Protein 3DM8 (pdb70)

InterPro domains:
  IPR032710 NTF2-like domain superfamily [SSF54427] (1-132)
  IPR037401 SnoaL-like domain [PF12680] (11-117)

Foldseek 3Di:
DPDDLVVQCVVQLLCCQAVVPNPSNLVAADQFAWEAEDEDCVVPVLGGTDTGSVNPSVSSNSNSQFKHWDDKDWDDKDDDDFWIKTWMKTWIATPPVRQTFIKIKIWIFGHDPSHTRYIYMYIPHVSRVCSVVVD

Sequence (135 aa):
MTEHSLWRFSRALHRALNDRQTEELATIIDDNIDWAIYGPIDDMFPFFGARQGKAAVLEVCRQIADSVRIYRYHRESSVMLGIDSAASSMVVRYSLTAAGTNRPISVRMALFTQFQNGRLTNLRMVLDTFDLVEQALGR

B-factor: mean 21.54, std 9.66, range [7.34, 61.76]

Nearest PDB structures (foldseek):
  3dm8-assembly1_A-2  TM=1.007E+00  e=1.942E-29  Rhodopseudomonas palustris
  7vx2-assembly1_A  TM=8.054E-01  e=3.201E-07  Rhodococcus erythropolis
  7vx2-assembly2_C  TM=8.010E-01  e=5.523E-07  Rhodococcus erythropolis
  4xbx-assembly1_A  TM=8.027E-01  e=8.969E-07  Rhodococcus erythropolis
  5cf2-assembly1_B  TM=7.976E-01  e=1.214E-06  Rhodococcus erythropolis

CATH classification: 3.10.450.50

Secondary structure (DSSP, 8-state):
--S-HHHHHHHHHHHHHHH---HHHHHHEEEEEEEEEES-TTT-TT-EEEESHHHHHHHHHHHHHHEEEEEEEEEEEEE-SSEEEEEEEEEEEETTT--EEEEEEEEEEEEETTEEEEEEEEE-HHHHHHHHHT-

Structure (mmCIF, N/CA/C/O backbone):
data_3DM8
#
_entry.id   3DM8
#
_cell.length_a   40.593
_cell.length_b   84.071
_cell.length_c   97.211
_cell.angle_alpha   90.00
_cell.angle_beta   90.00
_cell.angle_gamma   90.00
#
_symmetry.space_group_name_H-M   'C 2 2 21'
#
loop_
_entity.id
_entity.type
_entity.pdbx_description
1 polymer 'uncharacterized protein RPA4348'
2 non-polymer 'DODECYL NONA ETHYLENE GLYCOL ETHER'
3 water water
#
loop_
_atom_site.group_PDB
_atom_site.id
_atom_site.type_symbol
_atom_site.label_atom_id
_atom_site.label_alt_id
_atom_site.label_comp_id
_atom_site.label_asym_id
_atom_site.label_entity_id
_atom_site.label_seq_id
_atom_site.pdbx_PDB_ins_code
_atom_site.Cartn_x
_atom_site.Cartn_y
_atom_site.Cartn_z
_atom_site.occupancy
_atom_site.B_iso_or_equiv
_atom_site.auth_seq_id
_atom_site.auth_comp_id
_atom_site.auth_asym_id
_atom_site.auth_atom_id
_atom_site.pdbx_PDB_model_num
ATOM 1 N N . MET A 1 1 ? -23.302 30.635 41.909 1.00 47.73 1 MET A N 1
ATOM 2 C CA . MET A 1 1 ? -21.933 30.068 41.673 1.00 47.59 1 MET A CA 1
ATOM 3 C C . MET A 1 1 ? -21.152 30.013 42.970 1.00 45.64 1 MET A C 1
ATOM 4 O O . MET A 1 1 ? -20.913 31.030 43.624 1.00 45.46 1 MET A O 1
ATOM 9 N N . THR A 1 2 ? -20.710 28.809 43.303 1.00 43.38 2 THR A N 1
ATOM 10 C CA . THR A 1 2 ? -20.234 28.544 44.650 1.00 41.17 2 THR A CA 1
ATOM 11 C C . THR A 1 2 ? -18.792 28.016 44.816 1.00 39.05 2 THR A C 1
ATOM 12 O O . THR A 1 2 ? -18.397 27.817 45.972 1.00 39.87 2 THR A O 1
ATOM 16 N N . GLU A 1 3 ? -18.017 27.805 43.733 1.00 35.78 3 GLU A N 1
ATOM 17 C CA . GLU A 1 3 ? -16.540 27.589 43.877 1.00 33.35 3 GLU A CA 1
ATOM 18 C C . GLU A 1 3 ? -15.697 28.611 43.136 1.00 29.88 3 GLU A C 1
ATOM 19 O O . GLU A 1 3 ? -15.552 28.588 41.917 1.00 28.96 3 GLU A O 1
ATOM 25 N N . HIS A 1 4 ? -15.084 29.460 43.936 1.00 26.19 4 HIS A N 1
ATOM 26 C CA . HIS A 1 4 ? -14.373 30.610 43.417 1.00 22.93 4 HIS A CA 1
ATOM 27 C C . HIS A 1 4 ? -13.230 30.181 42.487 1.00 20.80 4 HIS A C 1
ATOM 28 O O . HIS A 1 4 ? -12.516 29.233 42.746 1.00 18.73 4 HIS A O 1
ATOM 35 N N . SER A 1 5 ? -13.087 30.945 41.413 1.00 19.34 5 SER A N 1
ATOM 36 C CA . SER A 1 5 ? -12.042 30.754 40.401 1.00 18.72 5 SER A CA 1
ATOM 37 C C . SER A 1 5 ? -10.661 30.785 40.991 1.00 18.40 5 SER A C 1
ATOM 38 O O . SER A 1 5 ? -9.725 30.202 40.425 1.00 19.34 5 SER A O 1
ATOM 41 N N . LEU A 1 6 ? -10.518 31.459 42.118 1.00 16.52 6 LEU A N 1
ATOM 42 C CA . LEU A 1 6 ? -9.177 31.526 42.762 1.00 16.37 6 LEU A CA 1
ATOM 43 C C . LEU A 1 6 ? -8.724 30.106 43.192 1.00 16.43 6 LEU A C 1
ATOM 44 O O . LEU A 1 6 ? -7.566 29.691 43.018 1.00 15.97 6 LEU A O 1
ATOM 49 N N . TRP A 1 7 ? -9.674 29.383 43.756 1.00 16.31 7 TRP A N 1
ATOM 50 C CA . TRP A 1 7 ? -9.413 28.009 44.238 1.00 16.93 7 TRP A CA 1
ATOM 51 C C . TRP A 1 7 ? -9.101 27.060 43.065 1.00 16.52 7 TRP A C 1
ATOM 52 O O . TRP A 1 7 ? -8.238 26.152 43.156 1.00 16.42 7 TRP A O 1
ATOM 63 N N . ARG A 1 8 ? -9.817 27.265 41.974 1.00 17.48 8 ARG A N 1
ATOM 64 C CA . ARG A 1 8 ? -9.610 26.459 40.753 1.00 18.29 8 ARG A CA 1
ATOM 65 C C . ARG A 1 8 ? -8.228 26.718 40.169 1.00 18.26 8 ARG A C 1
ATOM 66 O O . ARG A 1 8 ? -7.510 25.798 39.734 1.00 18.28 8 ARG A O 1
ATOM 74 N N . PHE A 1 9 ? -7.848 27.990 40.188 1.00 17.17 9 PHE A N 1
ATOM 75 C CA . PHE A 1 9 ? -6.530 28.395 39.706 1.00 16.98 9 PHE A CA 1
ATOM 76 C C . PHE A 1 9 ? -5.450 27.828 40.603 1.00 16.60 9 PHE A C 1
ATOM 77 O O . PHE A 1 9 ? -4.437 27.328 40.144 1.00 16.01 9 PHE A O 1
ATOM 85 N N . SER A 1 10 ? -5.690 27.871 41.905 1.00 17.39 10 SER A N 1
ATOM 86 C CA . SER A 1 10 ? -4.700 27.439 42.867 1.00 16.41 10 SER A CA 1
ATOM 87 C C . SER A 1 10 ? -4.461 25.937 42.674 1.00 16.09 10 SER A C 1
ATOM 88 O O . SER A 1 10 ? -3.316 25.464 42.729 1.00 16.31 10 SER A O 1
ATOM 91 N N . ARG A 1 11 ? -5.545 25.197 42.455 1.00 14.00 11 ARG A N 1
ATOM 92 C CA . ARG A 1 11 ? -5.393 23.742 42.262 1.00 15.30 11 ARG A CA 1
ATOM 93 C C . ARG A 1 11 ? -4.634 23.419 40.961 1.00 15.13 11 ARG A C 1
ATOM 94 O O . ARG A 1 11 ? -3.731 22.571 40.923 1.00 13.96 11 ARG A O 1
ATOM 102 N N . ALA A 1 12 ? -5.000 24.157 39.915 1.00 14.03 12 ALA A N 1
ATOM 103 C CA . ALA A 1 12 ? -4.422 23.990 38.586 1.00 14.19 12 ALA A CA 1
ATOM 104 C C . ALA A 1 12 ? -2.931 24.294 38.626 1.00 14.46 12 ALA A C 1
ATOM 105 O O . ALA A 1 12 ? -2.126 23.596 38.035 1.00 15.20 12 ALA A O 1
ATOM 107 N N . LEU A 1 13 ? -2.577 25.339 39.349 1.00 14.13 13 LEU A N 1
ATOM 108 C CA . LEU A 1 13 ? -1.175 25.729 39.472 1.00 15.48 13 LEU A CA 1
ATOM 109 C C . LEU A 1 13 ? -0.376 24.676 40.269 1.00 15.41 13 LEU A C 1
ATOM 110 O O . LEU A 1 13 ? 0.803 24.332 39.978 1.00 16.97 13 LEU A O 1
ATOM 115 N N . HIS A 1 14 ? -1.009 24.132 41.303 1.00 16.07 14 HIS A N 1
ATOM 116 C CA . HIS A 1 14 ? -0.401 23.044 42.089 1.00 15.04 14 HIS A CA 1
ATOM 117 C C . HIS A 1 14 ? -0.044 21.850 41.226 1.00 15.98 14 HIS A C 1
ATOM 118 O O . HIS A 1 14 ? 1.075 21.287 41.285 1.00 15.95 14 HIS A O 1
ATOM 125 N N . ARG A 1 15 ? -1.006 21.451 40.413 1.00 16.16 15 ARG A N 1
ATOM 126 C CA . ARG A 1 15 ? -0.799 20.325 39.488 1.00 17.26 15 ARG A CA 1
ATOM 127 C C . ARG A 1 15 ? 0.395 20.601 38.572 1.00 16.73 15 ARG A C 1
ATOM 128 O O . ARG A 1 15 ? 1.205 19.721 38.296 1.00 14.68 15 ARG A O 1
ATOM 136 N N . ALA A 1 16 ? 0.507 21.853 38.120 1.00 15.62 16 ALA A N 1
ATOM 137 C CA . ALA A 1 16 ? 1.507 22.195 37.127 1.00 16.15 16 ALA A CA 1
ATOM 138 C C . ALA A 1 16 ? 2.857 22.206 37.826 1.00 17.10 16 ALA A C 1
ATOM 139 O O . ALA A 1 16 ? 3.823 21.589 37.354 1.00 18.04 16 ALA A O 1
ATOM 141 N N . LEU A 1 17 ? 2.925 22.851 38.980 1.00 16.48 17 LEU A N 1
ATOM 142 C CA . LEU A 1 17 ? 4.228 23.052 39.619 1.00 17.36 17 LEU A CA 1
ATOM 143 C C . LEU A 1 17 ? 4.746 21.778 40.236 1.00 18.97 17 LEU A C 1
ATOM 144 O O . LEU A 1 17 ? 5.960 21.506 40.236 1.00 19.35 17 LEU A O 1
ATOM 149 N N . ASN A 1 18 ? 3.834 20.981 40.785 1.00 19.00 18 ASN A N 1
ATOM 150 C CA . ASN A 1 18 ? 4.280 19.825 41.551 1.00 20.39 18 ASN A CA 1
ATOM 151 C C . ASN A 1 18 ? 4.307 18.572 40.727 1.00 20.00 18 ASN A C 1
ATOM 152 O O . ASN A 1 18 ? 5.250 17.755 40.810 1.00 20.16 18 ASN A O 1
ATOM 157 N N . ASP A 1 19 ? 3.310 18.425 39.869 1.00 19.89 19 ASP A N 1
ATOM 158 C CA . ASP A 1 19 ? 3.174 17.152 39.108 1.00 19.72 19 ASP A CA 1
ATOM 159 C C . ASP A 1 19 ? 3.523 17.282 37.636 1.00 19.62 19 ASP A C 1
ATOM 160 O O . ASP A 1 19 ? 3.451 16.311 36.879 1.00 19.43 19 ASP A O 1
ATOM 165 N N . ARG A 1 20 ? 3.893 18.488 37.245 1.00 18.87 20 ARG A N 1
ATOM 166 C CA . ARG A 1 20 ? 4.163 18.830 35.843 1.00 18.50 20 ARG A CA 1
ATOM 167 C C . ARG A 1 20 ? 3.022 18.469 34.906 1.00 18.25 20 ARG A C 1
ATOM 168 O O . ARG A 1 20 ? 3.240 18.062 33.768 1.00 18.45 20 ARG A O 1
ATOM 176 N N . GLN A 1 21 ? 1.809 18.581 35.419 1.00 17.82 21 GLN A N 1
ATOM 177 C CA . GLN A 1 21 ? 0.596 18.375 34.638 1.00 18.19 21 GLN A CA 1
ATOM 178 C C . GLN A 1 21 ? -0.062 19.729 34.442 1.00 17.94 21 GLN A C 1
ATOM 179 O O . GLN A 1 21 ? -0.624 20.275 35.372 1.00 17.17 21 GLN A O 1
ATOM 185 N N . THR A 1 22 ? 0.001 20.235 33.214 1.00 18.25 22 THR A N 1
ATOM 186 C CA . THR A 1 22 ? -0.300 21.647 32.925 1.00 18.80 22 THR A CA 1
ATOM 187 C C . THR A 1 22 ? -1.605 21.887 32.197 1.00 18.95 22 THR A C 1
ATOM 188 O O . THR A 1 22 ? -1.976 23.011 31.911 1.00 18.98 22 THR A O 1
ATOM 192 N N . GLU A 1 23 ? -2.358 20.825 31.960 1.00 20.30 23 GLU A N 1
ATOM 193 C CA . GLU A 1 23 ? -3.576 20.974 31.142 1.00 20.10 23 GLU A CA 1
ATOM 194 C C . GLU A 1 23 ? -4.616 21.873 31.807 1.00 19.83 23 GLU A C 1
ATOM 195 O O . GLU A 1 23 ? -5.242 22.689 31.130 1.00 17.89 23 GLU A O 1
ATOM 201 N N . GLU A 1 24 ? -4.810 21.704 33.109 1.00 19.37 24 GLU A N 1
ATOM 202 C CA . GLU A 1 24 ? -5.829 22.486 33.847 1.00 19.55 24 GLU A CA 1
ATOM 203 C C . GLU A 1 24 ? -5.434 23.935 33.942 1.00 17.88 24 GLU A C 1
ATOM 204 O O . GLU A 1 24 ? -6.278 24.807 33.871 1.00 17.58 24 GLU A O 1
ATOM 210 N N . LEU A 1 25 ? -4.138 24.175 34.098 1.00 16.34 25 LEU A N 1
ATOM 211 C CA . LEU A 1 25 ? -3.631 25.522 34.171 1.00 16.24 25 LEU A CA 1
ATOM 212 C C . LEU A 1 25 ? -3.848 26.216 32.835 1.00 16.09 25 LEU A C 1
ATOM 213 O O . LEU A 1 25 ? -4.196 27.367 32.791 1.00 16.63 25 LEU A O 1
ATOM 218 N N . ALA A 1 26 ? -3.550 25.522 31.763 1.00 17.20 26 ALA A N 1
ATOM 219 C CA . ALA A 1 26 ? -3.686 26.104 30.424 1.00 16.65 26 ALA A CA 1
ATOM 220 C C . ALA A 1 26 ? -5.132 26.479 30.128 1.00 17.12 26 ALA A C 1
ATOM 221 O O . ALA A 1 26 ? -5.397 27.477 29.406 1.00 18.18 26 ALA A O 1
ATOM 223 N N . THR A 1 27 ? -6.074 25.715 30.687 1.00 16.25 27 THR A N 1
ATOM 224 C CA . THR A 1 27 ? -7.496 25.989 30.457 1.00 16.99 27 THR A CA 1
ATOM 225 C C . THR A 1 27 ? -7.909 27.293 31.112 1.00 17.39 27 THR A C 1
ATOM 226 O O . THR A 1 27 ? -8.718 28.069 30.593 1.00 17.78 27 THR A O 1
ATOM 230 N N . ILE A 1 28 ? -7.339 27.508 32.278 1.00 16.23 28 ILE A N 1
ATOM 231 C CA . ILE A 1 28 ? -7.758 28.596 33.171 1.00 16.59 28 ILE A CA 1
ATOM 232 C C . ILE A 1 28 ? -7.092 29.906 32.890 1.00 16.12 28 ILE A C 1
ATOM 233 O O . ILE A 1 28 ? -7.644 30.932 33.196 1.00 16.76 28 ILE A O 1
ATOM 238 N N . ILE A 1 29 ? -5.935 29.871 32.263 1.00 14.72 29 ILE A N 1
ATOM 239 C CA . ILE A 1 29 ? -5.218 31.115 31.934 1.00 15.13 29 ILE A CA 1
ATOM 240 C C . ILE 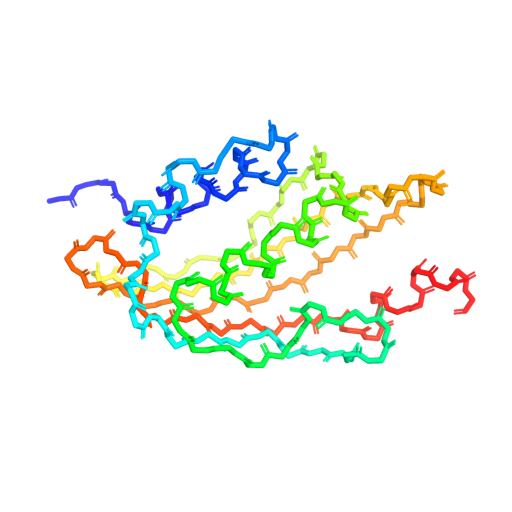A 1 29 ? -5.810 31.743 30.660 1.00 14.24 29 ILE A C 1
ATOM 241 O O . ILE A 1 29 ? -5.927 31.064 29.622 1.00 15.27 29 ILE A O 1
ATOM 246 N N . ASP A 1 30 ? -6.257 33.007 30.717 1.00 13.84 30 ASP A N 1
ATOM 247 C CA . ASP A 1 30 ? -6.838 33.667 29.528 1.00 12.66 30 ASP A CA 1
ATOM 248 C C . ASP A 1 30 ? -5.781 33.844 28.466 1.00 12.60 30 ASP A C 1
ATOM 249 O O . ASP A 1 30 ? -4.638 34.113 28.776 1.00 12.60 30 ASP A O 1
ATOM 254 N N . ASP A 1 31 ? -6.198 33.764 27.201 1.00 12.79 31 ASP A N 1
ATOM 255 C CA . ASP A 1 31 ? -5.242 33.860 26.120 1.00 11.71 31 ASP A CA 1
ATOM 256 C C . ASP A 1 31 ? -4.466 35.168 26.183 1.00 11.72 31 ASP A C 1
ATOM 257 O O . ASP A 1 31 ? -3.286 35.243 25.757 1.00 13.27 31 ASP A O 1
ATOM 262 N N . ASN A 1 32 ? -5.104 36.204 26.729 1.00 12.74 32 ASN A N 1
ATOM 263 C CA . ASN A 1 32 ? -4.501 37.546 26.755 1.00 12.52 32 ASN A CA 1
ATOM 264 C C . ASN A 1 32 ? -4.243 38.027 28.139 1.00 12.32 32 ASN A C 1
ATOM 265 O O . ASN A 1 32 ? -4.258 39.216 28.410 1.00 12.93 32 ASN A O 1
ATOM 270 N N . ILE A 1 33 ? -3.983 37.089 29.029 1.00 13.26 33 ILE A N 1
ATOM 271 C CA . ILE A 1 33 ? -3.658 37.445 30.412 1.00 12.84 33 ILE A CA 1
ATOM 272 C C . ILE A 1 33 ? -2.602 38.552 30.514 1.00 13.77 33 ILE A C 1
ATOM 273 O O . ILE A 1 33 ? -1.588 38.591 29.785 1.00 13.42 33 ILE A O 1
ATOM 278 N N . ASP A 1 34 ? -2.850 39.444 31.481 1.00 14.30 34 ASP A N 1
ATOM 279 C CA . ASP A 1 34 ? -1.933 40.536 31.840 1.00 14.41 34 ASP A CA 1
ATOM 280 C C . ASP A 1 34 ? -1.336 40.227 33.191 1.00 13.51 34 ASP A C 1
ATOM 281 O O . ASP A 1 34 ? -2.003 40.255 34.196 1.00 12.93 34 ASP A O 1
ATOM 286 N N . TRP A 1 35 ? -0.055 39.841 33.176 1.00 13.98 35 TRP A N 1
ATOM 287 C CA . TRP A 1 35 ? 0.617 39.214 34.326 1.00 13.67 35 TRP A CA 1
ATOM 288 C C . TRP A 1 35 ? 1.863 39.942 34.776 1.00 13.33 35 TRP A C 1
ATOM 289 O O . TRP A 1 35 ? 2.650 40.474 33.951 1.00 14.41 35 TRP A O 1
ATOM 300 N N . ALA A 1 36 ? 2.067 39.989 36.095 1.00 13.44 36 ALA A N 1
ATOM 301 C CA . ALA A 1 36 ? 3.401 40.438 36.610 1.00 12.96 36 ALA A CA 1
ATOM 302 C C . ALA A 1 36 ? 3.707 39.904 37.963 1.00 13.70 36 ALA A C 1
ATOM 303 O O . ALA A 1 36 ? 2.885 39.930 38.882 1.00 12.30 36 ALA A O 1
ATOM 305 N N . ILE A 1 37 ? 4.944 39.448 38.117 1.00 13.05 37 ILE A N 1
ATOM 306 C CA . ILE A 1 37 ? 5.453 39.117 39.436 1.00 13.87 37 ILE A CA 1
ATOM 307 C C . ILE A 1 37 ? 6.641 39.992 39.670 1.00 14.38 37 ILE A C 1
ATOM 308 O O . ILE A 1 37 ? 7.553 39.962 38.894 1.00 13.72 37 ILE A O 1
ATOM 313 N N . TYR A 1 38 ? 6.605 40.790 40.728 1.00 14.76 38 TYR A N 1
ATOM 314 C CA . TYR A 1 38 ? 7.651 41.789 40.938 1.00 15.59 38 TYR A CA 1
ATOM 315 C C . TYR A 1 38 ? 8.803 41.172 41.707 1.00 15.59 38 TYR A C 1
ATOM 316 O O . TYR A 1 38 ? 8.725 40.912 42.893 1.00 17.03 38 TYR A O 1
ATOM 325 N N . GLY A 1 39 ? 9.921 41.005 41.014 1.00 15.09 39 GLY A N 1
ATOM 326 C CA . 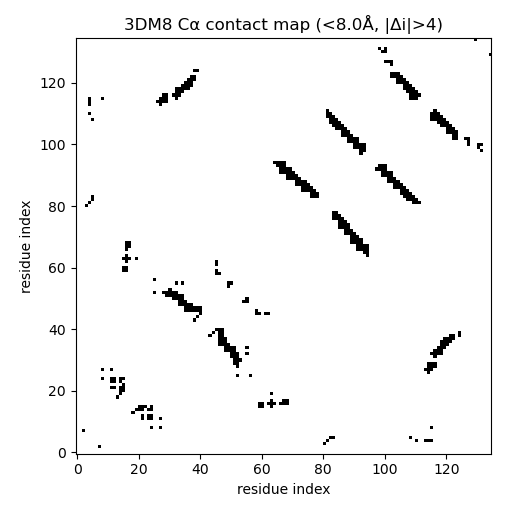GLY A 1 39 ? 11.117 40.517 41.678 1.00 14.49 39 GLY A CA 1
ATOM 327 C C . GLY A 1 39 ? 12.316 40.537 40.753 1.00 15.06 39 GLY A C 1
ATOM 328 O O . GLY A 1 39 ? 12.198 40.918 39.595 1.00 14.51 39 GLY A O 1
ATOM 329 N N . PRO A 1 40 ? 13.473 40.149 41.267 1.00 15.90 40 PRO A N 1
ATOM 330 C CA . PRO A 1 40 ? 14.726 40.430 40.575 1.00 16.51 40 PRO A CA 1
ATOM 331 C C . PRO A 1 40 ? 15.013 39.426 39.497 1.00 16.47 40 PRO A C 1
ATOM 332 O O . PRO A 1 40 ? 15.393 38.290 39.778 1.00 16.29 40 PRO A O 1
ATOM 336 N N . ILE A 1 41 ? 14.880 39.877 38.257 1.00 17.29 41 ILE A N 1
ATOM 337 C CA . ILE A 1 41 ? 14.922 38.962 37.114 1.00 16.50 41 ILE A CA 1
ATOM 338 C C . ILE A 1 41 ? 16.324 38.455 36.884 1.00 17.22 41 ILE A C 1
ATOM 339 O O . ILE A 1 41 ? 16.499 37.468 36.187 1.00 17.06 41 ILE A O 1
ATOM 344 N N . ASP A 1 42 ? 17.322 39.126 37.467 1.00 17.27 42 ASP A N 1
ATOM 345 C CA A ASP A 1 42 ? 18.721 38.692 37.295 0.50 17.85 42 ASP A CA 1
ATOM 346 C CA B ASP A 1 42 ? 18.725 38.723 37.313 0.50 17.61 42 ASP A CA 1
ATOM 347 C C . ASP A 1 42 ? 18.955 37.380 38.004 1.00 17.07 42 ASP A C 1
ATOM 348 O O . ASP A 1 42 ? 19.756 36.546 37.562 1.00 18.16 42 ASP A O 1
ATOM 357 N N . MET A 1 43 ? 18.273 37.208 39.110 1.00 16.05 43 MET A N 1
ATOM 358 C CA . MET A 1 43 ? 18.332 35.966 39.850 1.00 16.33 43 MET A CA 1
ATOM 359 C C . MET A 1 43 ? 17.271 34.977 39.405 1.00 15.94 43 MET A C 1
ATOM 360 O O . MET A 1 43 ? 17.535 33.782 39.285 1.00 15.07 43 MET A O 1
ATOM 365 N N . PHE A 1 44 ? 16.063 35.498 39.194 1.00 13.91 44 PHE A N 1
ATOM 366 C CA . PHE A 1 44 ? 14.892 34.669 38.827 1.00 15.96 44 PHE A CA 1
ATOM 367 C C . PHE A 1 44 ? 14.299 35.114 37.487 1.00 15.54 44 PHE A C 1
ATOM 368 O O . PHE A 1 44 ? 13.436 35.990 37.443 1.00 16.82 44 PHE A O 1
ATOM 376 N N . PRO A 1 45 ? 14.755 34.507 36.370 1.00 15.82 45 PRO A N 1
ATOM 377 C CA . PRO A 1 45 ? 14.412 35.075 35.079 1.00 15.86 45 PRO A CA 1
ATOM 378 C C . PRO A 1 45 ? 12.926 34.969 34.755 1.00 15.78 45 PRO A C 1
ATOM 379 O O . PRO A 1 45 ? 12.417 35.651 33.852 1.00 15.25 45 PRO A O 1
ATOM 383 N N . PHE A 1 46 ? 12.268 34.130 35.533 1.00 14.85 46 PHE A N 1
ATOM 384 C CA . PHE A 1 46 ? 10.842 33.905 35.382 1.00 15.69 46 PHE A CA 1
ATOM 385 C C . PHE A 1 46 ? 9.966 34.984 36.031 1.00 14.48 46 PHE A C 1
ATOM 386 O O . PHE A 1 46 ? 8.738 35.015 35.832 1.00 14.58 46 PHE A O 1
ATOM 394 N N . PHE A 1 47 ? 10.612 35.924 36.713 1.00 14.40 47 PHE A N 1
ATOM 395 C CA . PHE A 1 47 ? 9.907 37.109 37.226 1.00 15.02 47 PHE A CA 1
ATOM 396 C C . PHE A 1 47 ? 9.672 38.146 36.124 1.00 14.90 47 PHE A C 1
ATOM 397 O O . PHE A 1 47 ? 10.171 38.046 34.979 1.00 14.50 47 PHE A O 1
ATOM 405 N N . GLY A 1 48 ? 8.917 39.167 36.517 1.00 13.81 48 GLY A N 1
ATOM 406 C CA . GLY A 1 48 ? 8.568 40.251 35.689 1.00 13.67 48 GLY A CA 1
ATOM 407 C C . GLY A 1 48 ? 7.222 40.193 35.031 1.00 12.93 48 GLY A C 1
ATOM 408 O O . GLY A 1 48 ? 6.395 39.322 35.304 1.00 13.81 48 GLY A O 1
ATOM 409 N N . ALA A 1 49 ? 7.015 41.135 34.135 1.00 13.24 49 ALA A N 1
ATOM 410 C CA . ALA A 1 49 ? 5.719 41.218 33.437 1.00 11.80 49 ALA A CA 1
ATOM 411 C C . ALA A 1 49 ? 5.703 40.308 32.236 1.00 12.29 49 ALA A C 1
ATOM 412 O O . ALA A 1 49 ? 6.712 40.139 31.539 1.00 12.93 49 ALA A O 1
ATOM 414 N N . ARG A 1 50 ? 4.535 39.749 31.977 1.00 12.81 50 ARG A N 1
ATOM 415 C CA . ARG A 1 50 ? 4.279 38.971 30.775 1.00 13.22 50 ARG A CA 1
ATOM 416 C C . ARG A 1 50 ? 2.860 39.271 30.242 1.00 13.03 50 ARG A C 1
ATOM 417 O O . ARG A 1 50 ? 1.942 39.595 31.017 1.00 13.22 50 ARG A O 1
ATOM 425 N N . GLN A 1 51 ? 2.716 39.141 28.942 1.00 13.35 51 GLN A N 1
ATOM 426 C CA . GLN A 1 51 ? 1.414 39.212 28.295 1.00 13.77 51 GLN A CA 1
ATOM 427 C C . GLN A 1 51 ? 1.168 37.913 27.547 1.00 13.87 51 GLN A C 1
ATOM 428 O O . GLN A 1 51 ? 1.972 37.503 26.699 1.00 13.61 51 GLN A O 1
ATOM 434 N N . GLY A 1 52 ? -0.041 37.378 27.747 1.00 12.48 52 GLY A N 1
ATOM 435 C CA . GLY A 1 52 ? -0.516 36.207 27.021 1.00 12.35 52 GLY A CA 1
ATOM 436 C C . GLY A 1 52 ? -0.262 34.897 27.703 1.00 12.48 52 GLY A C 1
ATOM 437 O O . GLY A 1 52 ? 0.728 34.713 28.414 1.00 12.99 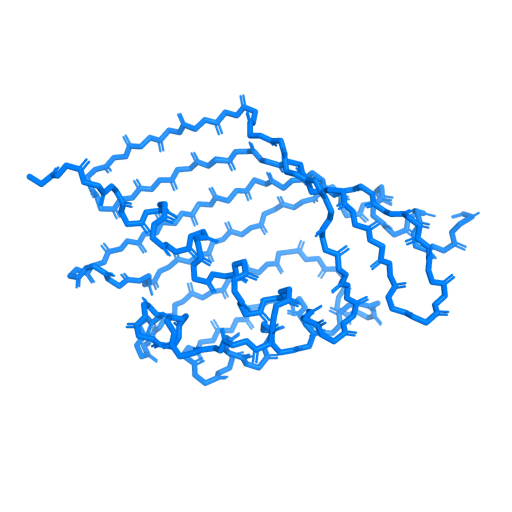52 GLY A O 1
ATOM 438 N N . LYS A 1 53 ? -1.150 33.941 27.430 1.00 12.12 53 LYS A N 1
ATOM 439 C CA . LYS A 1 53 ? -1.055 32.635 27.989 1.00 12.43 53 LYS A CA 1
ATOM 440 C C . LYS A 1 53 ? 0.233 31.917 27.729 1.00 12.28 53 LYS A C 1
ATOM 441 O O . LYS A 1 53 ? 0.803 31.260 28.641 1.00 14.03 53 LYS A O 1
ATOM 447 N N . ALA A 1 54 ? 0.727 31.957 26.497 1.00 12.23 54 ALA A N 1
ATOM 448 C CA . ALA A 1 54 ? 1.986 31.198 26.184 1.00 11.31 54 ALA A CA 1
ATOM 449 C C . ALA A 1 54 ? 3.144 31.644 27.059 1.00 12.10 54 ALA A C 1
ATOM 450 O O . ALA A 1 54 ? 3.882 30.834 27.622 1.00 12.84 54 ALA A O 1
ATOM 452 N N . ALA A 1 55 ? 3.315 32.952 27.209 1.00 13.24 55 ALA A N 1
ATOM 453 C CA . ALA A 1 55 ? 4.421 33.480 28.034 1.00 13.74 55 ALA A CA 1
ATOM 454 C C . ALA A 1 55 ? 4.223 33.160 29.508 1.00 13.44 55 ALA A C 1
ATOM 455 O O . ALA A 1 55 ? 5.182 32.890 30.234 1.00 14.53 55 ALA A O 1
ATOM 457 N N . VAL A 1 56 ? 2.975 33.176 29.989 1.00 12.94 56 VAL A N 1
ATOM 458 C CA . VAL A 1 56 ? 2.713 32.835 31.393 1.00 12.77 56 VAL A CA 1
ATOM 459 C C . VAL A 1 56 ? 2.934 31.342 31.645 1.00 13.83 56 VAL A C 1
ATOM 460 O O . VAL A 1 56 ? 3.486 30.974 32.671 1.00 13.41 56 VAL A O 1
ATOM 464 N N . LEU A 1 57 ? 2.571 30.486 30.700 1.00 12.36 57 LEU A N 1
ATOM 465 C CA . LEU A 1 57 ? 2.839 29.055 30.846 1.00 13.73 57 LEU A CA 1
ATOM 466 C C . LEU A 1 57 ? 4.356 28.804 30.879 1.00 12.88 57 LEU A C 1
ATOM 467 O O . LEU A 1 57 ? 4.848 27.960 31.602 1.00 15.06 57 LEU A O 1
ATOM 472 N N . GLU A 1 58 ? 5.115 29.588 30.138 1.00 13.91 58 GLU A N 1
ATOM 473 C CA . GLU A 1 58 ? 6.568 29.462 30.175 1.00 14.09 58 GLU A CA 1
ATOM 474 C C . GLU A 1 58 ? 7.121 29.849 31.554 1.00 13.71 58 GLU A C 1
ATOM 475 O O . GLU A 1 58 ? 7.968 29.144 32.103 1.00 14.83 58 GLU A O 1
ATOM 481 N N . VAL A 1 59 ? 6.649 30.965 32.121 1.00 12.46 59 VAL A N 1
ATOM 482 C CA . VAL A 1 59 ? 6.990 31.304 33.517 1.00 12.25 59 VAL A CA 1
ATOM 483 C C . VAL A 1 59 ? 6.724 30.116 34.446 1.00 12.70 59 VAL A C 1
ATOM 484 O O . VAL A 1 59 ? 7.530 29.762 35.283 1.00 13.23 59 VAL A O 1
ATOM 488 N N . CYS A 1 60 ? 5.531 29.524 34.314 1.00 13.82 60 CYS A N 1
ATOM 489 C CA . CYS A 1 60 ? 5.123 28.494 35.234 1.00 14.23 60 CYS A CA 1
ATOM 490 C C . CYS A 1 60 ? 5.946 27.226 35.038 1.00 13.61 60 CYS A C 1
ATOM 491 O O . CYS A 1 60 ? 6.202 26.503 36.003 1.00 13.69 60 CYS A O 1
ATOM 494 N N . ARG A 1 61 ? 6.407 27.016 33.810 1.00 13.88 61 ARG A N 1
ATOM 495 C CA . ARG A 1 61 ? 7.269 25.851 33.473 1.00 12.39 61 ARG A CA 1
ATOM 496 C C . ARG A 1 61 ? 8.637 26.015 34.156 1.00 13.25 61 ARG A C 1
ATOM 497 O O . ARG A 1 61 ? 9.173 25.100 34.751 1.00 11.84 61 ARG A O 1
ATOM 505 N N . GLN A 1 62 ? 9.167 27.213 34.048 1.00 13.16 62 GLN A N 1
ATOM 506 C CA . GLN A 1 62 ? 10.439 27.541 34.686 1.00 14.02 62 GLN A CA 1
ATOM 507 C C . GLN A 1 62 ? 10.369 27.433 36.210 1.00 13.62 62 GLN A C 1
ATOM 508 O O . GLN A 1 62 ? 11.278 26.928 36.865 1.00 13.74 62 GLN A O 1
ATOM 514 N N . ILE A 1 63 ? 9.278 27.902 36.784 1.00 13.42 63 ILE A N 1
ATOM 515 C CA . ILE A 1 63 ? 9.085 27.783 38.240 1.00 13.62 63 ILE A CA 1
ATOM 516 C C . ILE A 1 63 ? 8.983 26.298 38.625 1.00 12.97 63 ILE A C 1
ATOM 517 O O . ILE A 1 63 ? 9.585 25.873 39.592 1.00 14.16 63 ILE A O 1
ATOM 522 N N . ALA A 1 64 ? 8.214 25.521 37.865 1.00 12.97 64 ALA A N 1
ATOM 523 C CA . ALA A 1 64 ? 8.025 24.087 38.169 1.00 14.21 64 ALA A CA 1
ATOM 524 C C . ALA A 1 64 ? 9.359 23.347 38.183 1.00 15.68 64 ALA A C 1
ATOM 525 O O . ALA A 1 64 ? 9.589 22.416 38.948 1.00 16.77 64 ALA A O 1
ATOM 527 N N . ASP A 1 65 ? 10.194 23.732 37.233 1.00 17.93 65 ASP A N 1
ATOM 528 C CA . ASP A 1 65 ? 11.550 23.169 37.087 1.00 18.86 65 ASP A CA 1
ATOM 529 C C . ASP A 1 65 ? 12.421 23.470 38.282 1.00 17.88 65 ASP A C 1
ATOM 530 O O . ASP A 1 65 ? 13.255 22.653 38.666 1.00 19.40 65 ASP A O 1
ATOM 535 N N . SER A 1 66 ? 12.195 24.633 38.888 1.00 17.79 66 SER A N 1
ATOM 536 C CA . SER A 1 66 ? 13.093 25.216 39.897 1.00 18.49 66 SER A CA 1
ATOM 537 C C . SER A 1 66 ? 12.783 24.835 41.345 1.00 17.94 66 SER A C 1
ATOM 538 O O . SER A 1 66 ? 13.678 24.888 42.205 1.00 16.97 66 SER A O 1
ATOM 541 N N . VAL A 1 67 ? 11.519 24.544 41.610 1.00 17.04 67 VAL A N 1
ATOM 542 C CA . VAL A 1 67 ? 11.033 24.337 42.975 1.00 18.51 67 VAL A CA 1
ATOM 543 C C . VAL A 1 67 ? 10.026 23.203 43.089 1.00 19.16 67 VAL A C 1
ATOM 544 O O . VAL A 1 67 ? 9.352 22.829 42.142 1.00 19.81 67 VAL A O 1
ATOM 548 N N . ARG A 1 68 ? 9.964 22.670 44.292 1.00 21.31 68 ARG A N 1
ATOM 549 C CA . ARG A 1 68 ? 8.852 21.857 44.742 1.00 22.82 68 ARG A CA 1
ATOM 550 C C . ARG A 1 68 ? 8.318 22.395 46.058 1.00 21.82 68 ARG A C 1
ATOM 551 O O . ARG A 1 68 ? 9.051 22.569 47.027 1.00 23.04 68 ARG A O 1
ATOM 559 N N . ILE A 1 69 ? 7.010 22.614 46.055 1.00 21.40 69 ILE A N 1
ATOM 560 C CA . ILE A 1 69 ? 6.284 23.139 47.201 1.00 22.33 69 ILE A CA 1
ATOM 561 C C . ILE A 1 69 ? 5.781 22.003 48.035 1.00 21.00 69 ILE A C 1
ATOM 562 O O . ILE A 1 69 ? 5.150 21.051 47.518 1.00 21.73 69 ILE A O 1
ATOM 567 N N . TYR A 1 70 ? 6.108 22.065 49.325 1.00 20.67 70 TYR A N 1
ATOM 568 C CA . TYR A 1 70 ? 5.705 21.019 50.254 1.00 20.51 70 TYR A CA 1
ATOM 569 C C . TYR A 1 70 ? 4.695 21.471 51.314 1.00 19.96 70 TYR A C 1
ATOM 570 O O . TYR A 1 70 ? 4.020 20.644 51.941 1.00 19.97 70 TYR A O 1
ATOM 579 N N . ARG A 1 71 ? 4.538 22.782 51.441 1.00 19.02 71 ARG A N 1
ATOM 580 C CA . ARG A 1 71 ? 3.548 23.341 52.362 1.00 19.32 71 ARG A CA 1
ATOM 581 C C . ARG A 1 71 ? 3.027 24.707 51.923 1.00 19.06 71 ARG A C 1
ATOM 582 O O . ARG A 1 71 ? 3.753 25.500 51.335 1.00 17.88 71 ARG A O 1
ATOM 586 N N . TYR A 1 72 ? 1.719 24.894 52.101 1.00 19.00 72 TYR A N 1
ATOM 587 C CA . TYR A 1 72 ? 1.049 26.167 51.848 1.00 19.82 72 TYR A CA 1
ATOM 588 C C . TYR A 1 72 ? 0.425 26.689 53.109 1.00 19.11 72 TYR A C 1
ATOM 589 O O . TYR A 1 72 ? -0.146 25.908 53.865 1.00 18.11 72 TYR A O 1
ATOM 598 N N . HIS A 1 73 ? 0.544 27.995 53.326 1.00 18.32 73 HIS A N 1
ATOM 599 C CA . HIS A 1 73 ? -0.186 28.649 54.389 1.00 20.90 73 HIS A CA 1
ATOM 600 C C . HIS A 1 73 ? -0.860 29.923 53.907 1.00 21.12 73 HIS A C 1
ATOM 601 O O . HIS A 1 73 ? -0.217 30.859 53.484 1.00 22.07 73 HIS A O 1
ATOM 608 N N . ARG A 1 74 ? -2.160 29.923 54.032 1.00 21.02 74 ARG A N 1
ATOM 609 C CA . ARG A 1 74 ? -2.994 31.040 53.552 1.00 21.77 74 ARG A CA 1
ATOM 610 C C . ARG A 1 74 ? -3.315 31.952 54.729 1.00 21.30 74 ARG A C 1
ATOM 611 O O . ARG A 1 74 ? -4.045 31.553 55.652 1.00 21.01 74 ARG A O 1
ATOM 619 N N . GLU A 1 75 ? -2.811 33.185 54.666 1.00 21.13 75 GLU A N 1
ATOM 620 C CA . GLU A 1 75 ? -2.848 34.121 55.795 1.00 20.60 75 GLU A CA 1
ATOM 621 C C . GLU A 1 75 ? -4.008 35.073 55.766 1.00 19.80 75 GLU A C 1
ATOM 622 O O . GLU A 1 75 ? -4.586 35.389 56.794 1.00 19.34 75 GLU A O 1
ATOM 628 N N . SER A 1 76 ? -4.341 35.565 54.586 1.00 17.61 76 SER A N 1
ATOM 629 C CA A SER A 1 76 ? -5.484 36.473 54.407 0.50 17.58 76 SER A CA 1
ATOM 630 C CA B SER A 1 76 ? -5.509 36.418 54.424 0.50 16.91 76 SER A CA 1
ATOM 631 C C . SER A 1 76 ? -6.048 36.163 53.035 1.00 17.20 76 SER A C 1
ATOM 632 O O . SER A 1 76 ? -5.295 35.893 52.112 1.00 16.69 76 SER A O 1
ATOM 637 N N . VAL A 1 77 ? -7.342 36.247 52.921 1.00 15.33 77 VAL A N 1
ATOM 638 C CA . VAL A 1 77 ? -8.025 36.062 51.639 1.00 15.65 77 VAL A CA 1
ATOM 639 C C . VAL A 1 77 ? -9.231 36.978 51.574 1.00 14.60 77 VAL A C 1
ATOM 640 O O . VAL A 1 77 ? -10.080 36.991 52.473 1.00 14.78 77 VAL A O 1
ATOM 644 N N . MET A 1 78 ? -9.276 37.756 50.512 1.00 13.83 78 MET A N 1
ATOM 645 C CA . MET A 1 78 ? -10.339 38.707 50.231 1.00 14.87 78 MET A CA 1
ATOM 646 C C . MET A 1 78 ? -10.936 38.401 48.860 1.00 13.20 78 MET A C 1
ATOM 647 O O . MET A 1 78 ? -10.323 38.610 47.831 1.00 13.68 78 MET A O 1
ATOM 652 N N . LEU A 1 79 ? -12.126 37.839 48.894 1.00 11.05 79 LEU A N 1
ATOM 653 C CA . LEU A 1 79 ? -12.792 37.341 47.693 1.00 10.75 79 LEU A CA 1
ATOM 654 C C . LEU A 1 79 ? -13.862 38.275 47.222 1.00 11.94 79 LEU A C 1
ATOM 655 O O . LEU A 1 79 ? -14.696 38.715 47.984 1.00 14.01 79 LEU A O 1
ATOM 660 N N . GLY A 1 80 ? -13.856 38.546 45.933 1.00 11.64 80 GLY A N 1
ATOM 661 C CA . GLY A 1 80 ? -14.972 39.224 45.283 1.00 10.90 80 GLY A CA 1
ATOM 662 C C . GLY A 1 80 ? -15.539 38.334 44.172 1.00 12.32 80 GLY A C 1
ATOM 663 O O . GLY A 1 80 ? -15.118 37.197 44.004 1.00 12.34 80 GLY A O 1
ATOM 664 N N . ILE A 1 81 ? -16.500 38.842 43.411 1.00 13.07 81 ILE A N 1
ATOM 665 C CA . ILE A 1 81 ? -17.155 38.018 42.401 1.00 13.74 81 ILE A CA 1
ATOM 666 C C . ILE A 1 81 ? -16.143 37.553 41.334 1.00 16.97 81 ILE A C 1
ATOM 667 O O . ILE A 1 81 ? -16.045 36.336 41.020 1.00 20.22 81 ILE A O 1
ATOM 672 N N . ASP A 1 82 ? -15.427 38.490 40.750 1.00 16.81 82 ASP A N 1
ATOM 673 C CA . ASP A 1 82 ? -14.546 38.114 39.595 1.00 17.10 82 ASP A CA 1
ATOM 674 C C . ASP A 1 82 ? -13.129 38.544 39.936 1.00 16.20 82 ASP A C 1
ATOM 675 O O . ASP A 1 82 ? -12.341 38.964 39.089 1.00 15.34 82 ASP A O 1
ATOM 680 N N . SER A 1 83 ? -12.828 38.483 41.224 1.00 14.85 83 SER A N 1
ATOM 681 C CA . SER A 1 83 ? -11.578 39.030 41.713 1.00 14.77 83 SER A CA 1
ATOM 682 C C . SER A 1 83 ? -11.196 38.519 43.090 1.00 13.61 83 SER A C 1
ATOM 683 O O . SER A 1 83 ? -12.003 38.038 43.853 1.00 12.75 83 SER A O 1
ATOM 686 N N . ALA A 1 84 ? -9.929 38.591 43.400 1.00 11.75 84 ALA A N 1
ATOM 687 C CA . ALA A 1 84 ? -9.505 38.174 44.730 1.00 12.12 84 ALA A CA 1
ATOM 688 C C . ALA A 1 84 ? -8.163 38.780 45.068 1.00 13.43 84 ALA A C 1
ATOM 689 O O . ALA A 1 84 ? -7.372 39.097 44.171 1.00 12.59 84 ALA A O 1
ATOM 691 N N . ALA A 1 85 ? -7.928 38.925 46.369 1.00 13.83 85 ALA A N 1
ATOM 692 C CA . ALA A 1 85 ? -6.581 39.252 46.893 1.00 14.53 85 ALA A CA 1
ATOM 693 C C . ALA A 1 85 ? -6.240 38.305 48.014 1.00 14.66 85 ALA A C 1
ATOM 694 O O . ALA A 1 85 ? -7.096 37.906 48.817 1.00 16.30 85 ALA A O 1
ATOM 696 N N . SER A 1 86 ? -4.997 37.866 48.044 1.00 14.30 86 SER A N 1
ATOM 697 C CA A SER A 1 86 ? -4.600 37.048 49.153 0.50 14.90 86 SER A CA 1
ATOM 698 C CA B SER A 1 86 ? -4.590 36.910 49.061 0.50 14.54 86 SER A CA 1
ATOM 699 C C . SER A 1 86 ? -3.147 37.045 49.450 1.00 15.10 86 SER A C 1
ATOM 700 O O . SER A 1 86 ? -2.319 37.422 48.632 1.00 14.97 86 SER A O 1
ATOM 705 N N . MET A 1 87 ? -2.903 36.690 50.680 1.00 13.90 87 MET A N 1
ATOM 706 C CA . MET A 1 87 ? -1.576 36.579 51.223 1.00 15.26 87 MET A CA 1
ATOM 707 C C . MET A 1 87 ? -1.313 35.138 51.592 1.00 16.84 87 MET A C 1
ATOM 708 O O . MET A 1 87 ? -2.046 34.563 52.384 1.00 16.65 87 MET A O 1
ATOM 713 N N . VAL A 1 88 ? -0.259 34.562 51.021 1.00 15.99 88 VAL A N 1
ATOM 714 C CA A VAL A 1 88 ? 0.062 33.167 51.253 0.50 16.85 88 VAL A CA 1
ATOM 715 C CA B VAL A 1 88 ? 0.057 33.164 51.276 0.50 16.95 88 VAL A CA 1
ATOM 716 C C . VAL A 1 88 ? 1.554 32.960 51.369 1.00 16.69 88 VAL A C 1
ATOM 717 O O . VAL A 1 88 ? 2.343 33.686 50.767 1.00 16.35 88 VAL A O 1
ATOM 724 N N . ARG A 1 89 ? 1.899 31.971 52.165 1.00 18.03 89 ARG A N 1
ATOM 725 C CA . ARG A 1 89 ? 3.285 31.539 52.359 1.00 18.73 89 ARG A CA 1
ATOM 726 C C . ARG A 1 89 ? 3.465 30.125 51.798 1.00 18.00 89 ARG A C 1
ATOM 727 O O . ARG A 1 89 ? 2.669 29.232 52.017 1.00 17.88 89 ARG A O 1
ATOM 735 N N . TYR A 1 90 ? 4.481 30.008 50.983 1.00 16.23 90 TYR A N 1
ATOM 736 C CA . TYR A 1 90 ? 4.876 28.731 50.358 1.00 15.62 90 TYR A CA 1
ATOM 737 C C . TYR A 1 90 ? 6.132 28.265 51.072 1.00 13.99 90 TYR A C 1
ATOM 738 O O . TYR A 1 90 ? 7.108 29.017 51.188 1.00 11.59 90 TYR A O 1
ATOM 747 N N . SER A 1 91 ? 6.156 26.982 51.436 1.00 13.00 91 SER A N 1
ATOM 748 C CA . SER A 1 91 ? 7.401 26.341 51.875 1.00 13.19 91 SER A CA 1
ATOM 749 C C . SER A 1 91 ? 7.831 25.417 50.772 1.00 12.97 91 SER A C 1
ATOM 750 O O . SER A 1 91 ? 7.093 24.540 50.368 1.00 14.29 91 SER A O 1
ATOM 753 N N . LEU A 1 92 ? 9.016 25.665 50.275 1.00 13.21 92 LEU A N 1
ATOM 754 C CA . LEU A 1 92 ? 9.527 24.869 49.181 1.00 14.18 92 LEU A CA 1
ATOM 755 C C . LEU A 1 92 ? 10.942 24.448 49.290 1.00 14.75 92 LEU A C 1
ATOM 756 O O . LEU A 1 92 ? 11.738 24.923 50.122 1.00 14.11 92 LEU A O 1
ATOM 761 N N . THR A 1 93 ? 11.265 23.533 48.395 1.00 15.47 93 THR A N 1
ATOM 762 C CA . THR A 1 93 ? 12.650 23.196 48.232 1.00 16.50 93 THR A CA 1
ATOM 763 C C . THR A 1 93 ? 13.065 23.328 46.766 1.00 15.99 93 THR A C 1
ATOM 764 O O . THR A 1 93 ? 12.353 22.949 45.808 1.00 15.35 93 THR A O 1
ATOM 768 N N . ALA A 1 94 ? 14.228 23.922 46.659 1.00 15.37 94 ALA A N 1
ATOM 769 C CA . ALA A 1 94 ? 14.887 24.180 45.393 1.00 14.85 94 ALA A CA 1
ATOM 770 C C . ALA A 1 94 ? 15.427 22.920 44.749 1.00 14.07 94 ALA A C 1
ATOM 771 O O . ALA A 1 94 ? 16.095 22.089 45.385 1.00 12.30 94 ALA A O 1
ATOM 773 N N . ALA A 1 95 ? 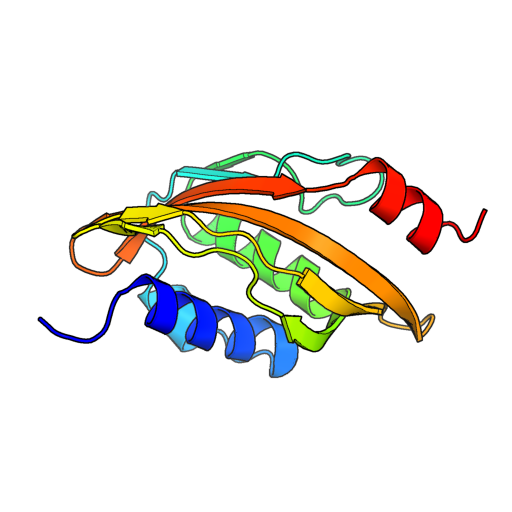15.134 22.794 43.460 1.00 14.40 95 ALA A N 1
ATOM 774 C CA . ALA A 1 95 ? 15.643 21.684 42.666 1.00 14.69 95 ALA A CA 1
ATOM 775 C C . ALA A 1 95 ? 17.155 21.600 42.725 1.00 14.00 95 ALA A C 1
ATOM 776 O O . ALA A 1 95 ? 17.867 22.595 42.650 1.00 14.27 95 ALA A O 1
ATOM 778 N N . GLY A 1 96 ? 17.618 20.365 42.805 1.00 13.11 96 GLY A N 1
ATOM 779 C CA . GLY A 1 96 ? 19.037 20.037 42.734 1.00 13.75 96 GLY A CA 1
ATOM 780 C C . GLY A 1 96 ? 19.820 20.276 44.004 1.00 13.72 96 GLY A C 1
ATOM 781 O O . GLY A 1 96 ? 20.559 19.408 44.494 1.00 12.32 96 GLY A O 1
ATOM 782 N N . THR A 1 97 ? 19.688 21.484 44.509 1.00 14.17 97 THR A N 1
ATOM 783 C CA . THR A 1 97 ? 20.461 21.884 45.670 1.00 14.67 97 THR A CA 1
ATOM 784 C C . THR A 1 97 ? 19.710 21.509 46.915 1.00 15.40 97 THR A C 1
ATOM 785 O O . THR A 1 97 ? 20.293 21.394 47.977 1.00 14.95 97 THR A O 1
ATOM 789 N N . ASN A 1 98 ? 18.425 21.304 46.721 1.00 15.44 98 ASN A N 1
ATOM 790 C CA . ASN A 1 98 ? 17.465 20.991 47.791 1.00 16.75 98 ASN A CA 1
ATOM 791 C C . ASN A 1 98 ? 17.416 22.056 48.925 1.00 17.42 98 ASN A C 1
ATOM 792 O O . ASN A 1 98 ? 17.071 21.792 50.084 1.00 17.45 98 ASN A O 1
ATOM 797 N N . ARG A 1 99 ? 17.799 23.249 48.573 1.00 18.91 99 ARG A N 1
ATOM 798 C CA . ARG A 1 99 ? 17.736 24.373 49.520 1.00 20.30 99 ARG A CA 1
ATOM 799 C C . ARG A 1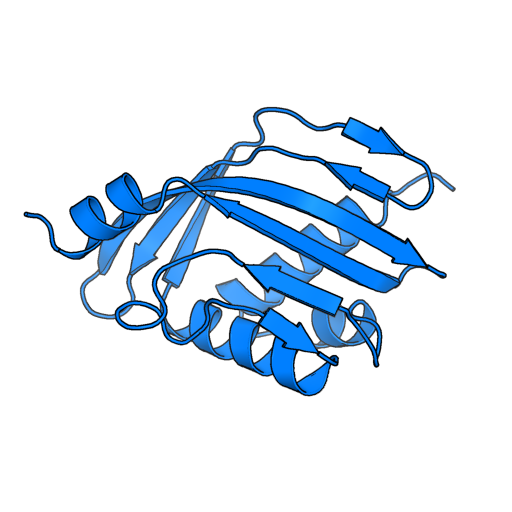 99 ? 16.264 24.622 49.996 1.00 20.62 99 ARG A C 1
ATOM 800 O O . ARG A 1 99 ? 15.390 24.784 49.171 1.00 20.01 99 ARG A O 1
ATOM 808 N N . PRO A 1 100 ? 15.984 24.630 51.316 1.00 20.36 100 PRO A N 1
ATOM 809 C CA . PRO A 1 100 ? 14.661 25.069 51.709 1.00 20.59 100 PRO A CA 1
ATOM 810 C C . PRO A 1 100 ? 14.459 26.545 51.695 1.00 19.78 100 PRO A C 1
ATOM 811 O O . PRO A 1 100 ? 15.278 27.330 52.182 1.00 18.58 100 PRO A O 1
ATOM 815 N N . ILE A 1 101 ? 13.312 26.918 51.177 1.00 18.13 101 ILE A N 1
ATOM 816 C CA . ILE A 1 101 ? 13.026 28.308 51.037 1.00 18.55 101 ILE A CA 1
ATOM 817 C C . ILE A 1 101 ? 11.571 28.539 51.395 1.00 17.65 101 ILE A C 1
ATOM 818 O O . ILE A 1 101 ? 10.729 27.774 51.021 1.00 16.69 101 ILE A O 1
ATOM 823 N N . SER A 1 102 ? 11.335 29.569 52.183 1.00 18.04 102 SER A N 1
ATOM 824 C CA . SER A 1 102 ? 9.950 30.024 52.497 1.00 17.79 102 SER A CA 1
ATOM 825 C C . SER A 1 102 ? 9.716 31.344 51.794 1.00 18.42 102 SER A C 1
ATOM 826 O O . SER A 1 102 ? 10.579 32.234 51.829 1.00 20.09 102 SER A O 1
ATOM 829 N N . VAL A 1 103 ? 8.577 31.469 51.124 1.00 17.02 103 VAL A N 1
ATOM 830 C CA . VAL A 1 103 ? 8.243 32.651 50.320 1.00 18.75 103 VAL A CA 1
ATOM 831 C C . VAL A 1 103 ? 6.903 33.202 50.756 1.00 17.36 103 VAL A C 1
ATOM 832 O O . VAL A 1 103 ? 5.923 32.477 50.748 1.00 15.88 103 VAL A O 1
ATOM 836 N N . ARG A 1 104 ? 6.871 34.480 51.147 1.00 15.75 104 ARG A N 1
ATOM 837 C CA . ARG A 1 104 ? 5.623 35.108 51.486 1.00 16.40 104 ARG A CA 1
ATOM 838 C C . ARG A 1 104 ? 5.193 36.043 50.351 1.00 14.82 104 ARG A C 1
ATOM 839 O O . ARG A 1 104 ? 5.968 36.896 49.903 1.00 13.54 104 ARG A O 1
ATOM 847 N N . MET A 1 105 ? 3.976 35.845 49.869 1.00 13.71 105 MET A N 1
ATOM 848 C CA . MET A 1 105 ? 3.519 36.532 48.660 1.00 13.86 105 MET A CA 1
ATOM 849 C C . MET A 1 105 ? 2.141 37.149 48.893 1.00 13.49 105 MET A C 1
ATOM 850 O O . MET A 1 105 ? 1.356 36.640 49.669 1.00 15.15 105 MET A O 1
ATOM 855 N N . ALA A 1 106 ? 1.893 38.245 48.189 1.00 12.21 106 ALA A N 1
ATOM 856 C CA . ALA A 1 106 ? 0.584 38.877 48.103 1.00 11.68 106 ALA A CA 1
ATOM 857 C C . ALA A 1 106 ? 0.172 38.887 46.640 1.00 13.65 106 ALA A C 1
ATOM 858 O O . ALA A 1 106 ? 0.920 39.358 45.772 1.00 12.89 106 ALA A O 1
ATOM 860 N N . LEU A 1 107 ? -1.003 38.330 46.391 1.00 13.07 107 LEU A N 1
ATOM 861 C CA . LEU A 1 107 ? -1.530 38.031 45.049 1.00 15.21 107 LEU A CA 1
ATOM 862 C C . LEU A 1 107 ? -2.856 38.776 44.832 1.00 14.23 107 LEU A C 1
ATOM 863 O O . LEU A 1 107 ? -3.753 38.695 45.648 1.00 15.11 107 LEU A O 1
ATOM 868 N N . PHE A 1 108 ? -2.946 39.523 43.738 1.00 14.61 108 PHE A N 1
ATOM 869 C CA . PHE A 1 108 ? -4.173 40.129 43.281 1.00 12.94 108 PHE A CA 1
ATOM 870 C C . PHE A 1 108 ? -4.544 39.589 41.943 1.00 12.86 108 PHE A C 1
ATOM 871 O O . PHE A 1 108 ? -3.733 39.640 41.004 1.00 13.43 108 PHE A O 1
ATOM 879 N N . THR A 1 109 ? -5.770 39.049 41.848 1.00 11.52 109 THR A N 1
ATOM 880 C CA . THR A 1 109 ? -6.216 38.390 40.636 1.00 12.21 109 THR A 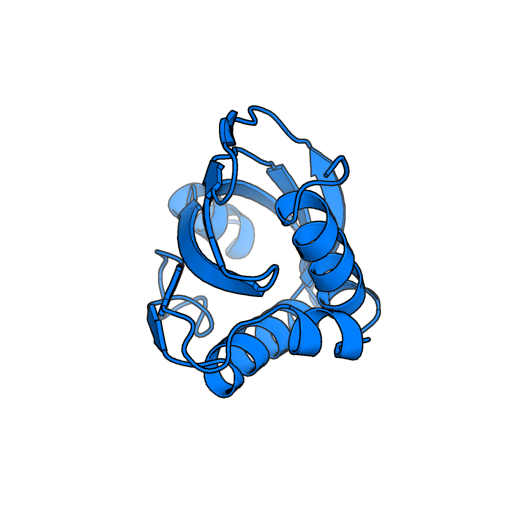CA 1
ATOM 881 C C . THR A 1 109 ? -7.572 38.913 40.158 1.00 12.30 109 THR A C 1
ATOM 882 O O . THR A 1 109 ? -8.418 39.313 40.934 1.00 11.94 109 THR A O 1
ATOM 886 N N . GLN A 1 110 ? -7.713 38.920 38.856 1.00 12.59 110 GLN A N 1
ATOM 887 C CA . GLN A 1 110 ? -8.957 39.229 38.204 1.00 13.70 110 GLN A CA 1
ATOM 888 C C . GLN A 1 110 ? -9.310 38.076 37.263 1.00 13.67 110 GLN A C 1
ATOM 889 O O . GLN A 1 110 ? -8.426 37.462 36.654 1.00 13.22 110 GLN A O 1
ATOM 895 N N . PHE A 1 111 ? -10.606 37.806 37.144 1.00 13.76 111 PHE A N 1
ATOM 896 C CA . PHE A 1 111 ? -11.112 36.741 36.303 1.00 13.34 111 PHE A CA 1
ATOM 897 C C . PHE A 1 111 ? -12.264 37.219 35.435 1.00 15.10 111 PHE A C 1
ATOM 898 O O . PHE A 1 111 ? -13.003 38.153 35.781 1.00 13.50 111 PHE A O 1
ATOM 906 N N . GLN A 1 112 ? -12.396 36.542 34.307 1.00 15.54 112 GLN A N 1
ATOM 907 C CA . GLN A 1 112 ? -13.508 36.760 33.417 1.00 17.57 112 GLN A CA 1
ATOM 908 C C . GLN A 1 112 ? -13.853 35.443 32.788 1.00 17.63 112 GLN A C 1
ATOM 909 O O . GLN A 1 112 ? -13.002 34.748 32.232 1.00 16.96 112 GLN A O 1
ATOM 912 N N . ASN A 1 113 ? -15.105 35.089 32.948 1.00 19.34 113 ASN A N 1
ATOM 913 C CA . ASN A 1 113 ? -15.634 33.921 32.303 1.00 20.76 113 ASN A CA 1
ATOM 914 C C . ASN A 1 113 ? -14.840 32.724 32.745 1.00 19.46 113 ASN A C 1
ATOM 915 O O . ASN A 1 113 ? -14.650 31.766 32.001 1.00 19.92 113 ASN A O 1
ATOM 920 N N . GLY A 1 114 ? -14.378 32.836 33.965 1.00 20.15 114 GLY A N 1
ATOM 921 C CA . GLY A 1 114 ? -13.790 31.728 34.719 1.00 20.02 114 GLY A CA 1
ATOM 922 C C . GLY A 1 114 ? -12.339 31.561 34.380 1.00 18.76 114 GLY A C 1
ATOM 923 O O . GLY A 1 114 ? -11.688 30.569 34.740 1.00 21.65 114 GLY A O 1
ATOM 924 N N . ARG A 1 115 ? -11.815 32.534 33.659 1.00 15.88 115 ARG A N 1
ATOM 925 C CA . ARG A 1 115 ? -10.395 32.497 33.288 1.00 14.44 115 ARG A CA 1
ATOM 926 C C . ARG A 1 115 ? -9.665 33.635 33.978 1.00 13.85 115 ARG A C 1
ATOM 927 O O . ARG A 1 115 ? -10.193 34.729 34.123 1.00 15.52 115 ARG A O 1
ATOM 935 N N . LEU A 1 116 ? -8.424 33.364 34.327 1.00 15.05 116 LEU A N 1
ATOM 936 C CA . LEU A 1 116 ? -7.512 34.376 34.927 1.00 13.54 116 LEU A CA 1
ATOM 937 C C . LEU A 1 116 ? -7.057 35.345 33.854 1.00 14.82 116 LEU A C 1
ATOM 938 O O . LEU A 1 116 ? -6.380 34.971 32.905 1.00 14.36 116 LEU A O 1
ATOM 943 N N . THR A 1 117 ? -7.411 36.611 34.036 1.00 14.61 117 THR A N 1
ATOM 944 C CA . THR A 1 117 ? -7.142 37.684 33.059 1.00 13.73 117 THR A CA 1
ATOM 945 C C . THR A 1 117 ? -6.096 38.687 33.514 1.00 15.05 117 THR A C 1
ATOM 946 O O . THR A 1 117 ? -5.463 39.362 32.725 1.00 14.42 117 THR A O 1
ATOM 950 N N . ASN A 1 118 ? -5.910 38.756 34.806 1.00 14.67 118 ASN A N 1
ATOM 951 C CA . ASN A 1 118 ? -4.942 39.674 35.406 1.00 14.35 118 ASN A CA 1
ATOM 952 C C . ASN A 1 118 ? -4.392 39.083 36.711 1.00 14.14 118 ASN A C 1
ATOM 953 O O . ASN A 1 118 ? -5.146 38.638 37.592 1.00 14.78 118 ASN A O 1
ATOM 958 N N . LEU A 1 119 ? -3.057 39.100 36.821 1.00 13.70 119 LEU A N 1
ATOM 959 C CA . LEU A 1 119 ? -2.374 38.737 38.039 1.00 12.96 119 LEU A CA 1
ATOM 960 C C . LEU A 1 119 ? -1.235 39.666 38.348 1.00 13.59 119 LEU A C 1
ATOM 961 O O . LEU A 1 119 ? -0.454 40.065 37.448 1.00 12.68 119 LEU A O 1
ATOM 966 N N . ARG A 1 120 ? -1.164 40.038 39.622 1.00 13.57 120 ARG A N 1
ATOM 967 C CA . ARG A 1 120 ? -0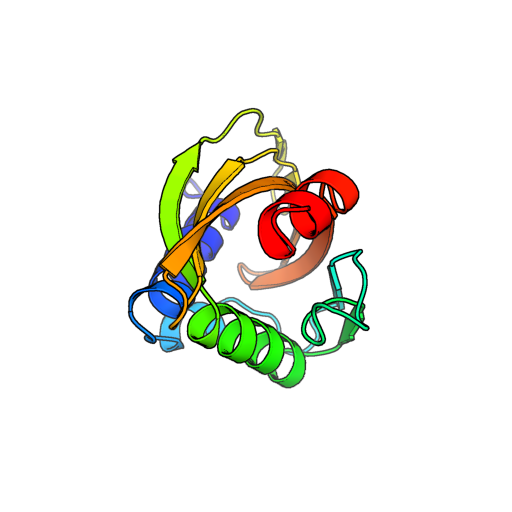.067 40.835 40.150 1.00 13.27 120 ARG A CA 1
ATOM 968 C C . ARG A 1 120 ? 0.362 40.224 41.464 1.00 14.18 120 ARG A C 1
ATOM 969 O O . ARG A 1 120 ? -0.469 39.893 42.326 1.00 13.97 120 ARG A O 1
ATOM 977 N N . MET A 1 121 ? 1.644 39.974 41.559 1.00 13.20 121 MET A N 1
ATOM 978 C CA . MET A 1 121 ? 2.235 39.411 42.757 1.00 13.46 121 MET A CA 1
ATOM 979 C C . MET A 1 121 ? 3.390 40.226 43.263 1.00 12.95 121 MET A C 1
ATOM 980 O O . MET A 1 121 ? 4.277 40.553 42.531 1.00 11.17 121 MET A O 1
ATOM 985 N N . VAL A 1 122 ? 3.329 40.532 44.544 1.00 12.37 122 VAL A N 1
ATOM 986 C CA . VAL A 1 122 ? 4.417 41.144 45.334 1.00 13.83 122 VAL A CA 1
ATOM 987 C C . VAL A 1 122 ? 4.867 40.137 46.354 1.00 14.45 122 VAL A C 1
ATOM 988 O O . VAL A 1 122 ? 4.071 39.569 47.088 1.00 15.69 122 VAL A O 1
ATOM 992 N N . LEU A 1 123 ? 6.169 39.941 46.457 1.00 15.04 123 LEU A N 1
ATOM 993 C CA . LEU A 1 123 ? 6.698 39.140 47.543 1.00 16.52 123 LEU A CA 1
ATOM 994 C C . LEU A 1 123 ? 7.925 39.704 48.206 1.00 16.36 123 LEU A C 1
ATOM 995 O O . LEU A 1 123 ? 8.463 40.730 47.793 1.00 16.04 123 LEU A O 1
ATOM 1000 N N . ASP A 1 124 ? 8.237 39.098 49.341 1.00 15.62 124 ASP A N 1
ATOM 1001 C CA . ASP A 1 124 ? 9.384 39.548 50.190 1.00 15.63 124 ASP A CA 1
ATOM 1002 C C . ASP A 1 124 ? 10.647 39.028 49.515 1.00 17.06 124 ASP A C 1
ATOM 1003 O O . ASP A 1 124 ? 11.192 37.958 49.805 1.00 17.10 124 ASP A O 1
ATOM 1008 N N . THR A 1 125 ? 11.071 39.844 48.564 1.00 16.66 125 THR A N 1
ATOM 1009 C CA . THR A 1 125 ? 12.118 39.514 47.621 1.00 17.00 125 THR A CA 1
ATOM 1010 C C . THR A 1 125 ? 13.503 39.540 48.277 1.00 16.59 125 THR A C 1
ATOM 1011 O O . THR A 1 125 ? 14.353 38.769 47.908 1.00 17.48 125 THR A O 1
ATOM 1015 N N . PHE A 1 126 ? 13.712 40.400 49.265 1.00 16.56 126 PHE A N 1
ATOM 1016 C CA . PHE A 1 126 ? 15.001 40.410 49.945 1.00 15.36 126 PHE A CA 1
ATOM 1017 C C . PHE A 1 126 ? 15.169 39.123 50.739 1.00 16.64 126 PHE A C 1
ATOM 1018 O O . PHE A 1 126 ? 16.226 38.445 50.695 1.00 17.34 126 PHE A O 1
ATOM 1026 N N . ASP A 1 127 ? 14.136 38.755 51.455 1.00 17.92 127 ASP A N 1
ATOM 1027 C CA . ASP A 1 127 ? 14.181 37.540 52.270 1.00 18.70 127 ASP A CA 1
ATOM 1028 C C . ASP A 1 127 ? 14.387 36.346 51.360 1.00 17.46 127 ASP A C 1
ATOM 1029 O O . ASP A 1 127 ? 15.194 35.440 51.654 1.00 18.92 127 ASP A O 1
ATOM 1034 N N . LEU A 1 128 ? 13.747 36.394 50.193 1.00 17.51 128 LEU A N 1
ATOM 1035 C CA . LEU A 1 128 ? 13.858 35.276 49.217 1.00 16.95 128 LEU A CA 1
ATOM 1036 C C . LEU A 1 128 ? 15.303 35.162 48.753 1.00 16.93 128 LEU A C 1
ATOM 1037 O O . LEU A 1 128 ? 15.902 34.075 48.745 1.00 18.08 128 LEU A O 1
ATOM 1042 N N . VAL A 1 129 ? 15.886 36.293 48.377 1.00 17.75 129 VAL A N 1
ATOM 1043 C CA . VAL A 1 129 ? 17.258 36.303 47.801 1.00 18.02 129 VAL A CA 1
ATOM 1044 C C . VAL A 1 129 ? 18.224 35.838 48.875 1.00 19.52 129 VAL A C 1
ATOM 1045 O O . VAL A 1 129 ? 19.146 35.073 48.609 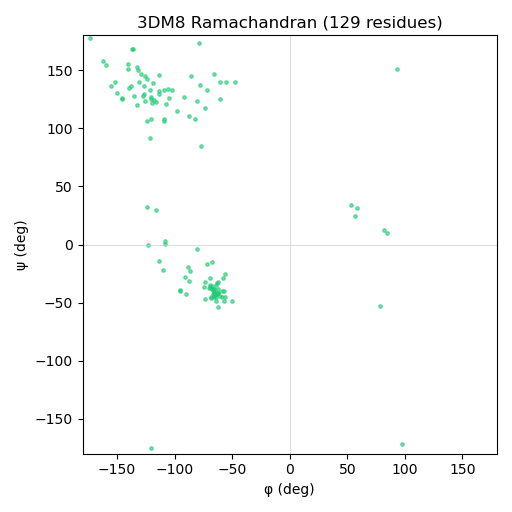1.00 19.75 129 VAL A O 1
ATOM 1049 N N . GLU A 1 130 ? 18.025 36.316 50.098 1.00 20.63 130 GLU A N 1
ATOM 1050 C CA . GLU A 1 130 ? 18.912 35.928 51.188 1.00 22.06 130 GLU A CA 1
ATOM 1051 C C . GLU A 1 130 ? 18.900 34.440 51.432 1.00 22.18 130 GLU A C 1
ATOM 1052 O O . GLU A 1 130 ? 19.961 33.785 51.636 1.00 21.29 130 GLU A O 1
ATOM 1058 N N . GLN A 1 131 ? 17.695 33.892 51.430 1.00 20.36 131 GLN A N 1
ATOM 1059 C CA . GLN A 1 131 ? 17.536 32.448 51.670 1.00 20.18 131 GLN A CA 1
ATOM 1060 C C . GLN A 1 131 ? 18.149 31.632 50.554 1.00 20.32 131 GLN A C 1
ATOM 1061 O O . GLN A 1 131 ? 18.791 30.590 50.803 1.00 20.69 131 GLN A O 1
ATOM 1067 N N . ALA A 1 132 ? 17.999 32.118 49.326 1.00 19.72 132 ALA A N 1
ATOM 1068 C CA . ALA A 1 132 ? 18.518 31.391 48.147 1.00 20.99 132 ALA A CA 1
ATOM 1069 C C . ALA A 1 132 ? 20.060 31.391 48.118 1.00 21.93 132 ALA A C 1
ATOM 1070 O O . ALA A 1 132 ? 20.696 30.390 47.718 1.00 23.21 132 ALA A O 1
ATOM 1072 N N . LEU A 1 133 ? 20.670 32.491 48.571 1.00 22.49 133 LEU A N 1
ATOM 1073 C CA . LEU A 1 133 ? 22.142 32.677 48.479 1.00 22.91 133 LEU A CA 1
ATOM 1074 C C . LEU A 1 133 ? 22.773 32.053 49.708 1.00 23.44 133 LEU A C 1
ATOM 1075 O O . LEU A 1 133 ? 23.917 31.559 49.682 1.00 24.07 133 LEU A O 1
ATOM 1080 N N . GLY A 1 134 ? 22.001 32.108 50.782 1.00 23.80 134 GLY A N 1
ATOM 1081 C CA . GLY A 1 134 ? 22.269 31.404 52.035 1.00 24.91 134 GLY A CA 1
ATOM 1082 C C . GLY A 1 134 ? 23.254 32.232 52.809 1.00 25.69 134 GLY A C 1
ATOM 1083 O O . GLY A 1 134 ? 23.876 31.771 53.780 1.00 26.57 134 GLY A O 1
ATOM 1084 N N . ARG A 1 135 ? 23.410 33.454 52.305 1.00 25.61 135 ARG A N 1
ATOM 1085 C CA . ARG A 1 135 ? 24.304 34.479 52.861 1.00 25.77 135 ARG A CA 1
ATOM 1086 C C . ARG A 1 135 ? 23.717 35.881 52.663 1.00 25.91 135 ARG A C 1
ATOM 1087 O O . ARG A 1 135 ? 22.731 36.047 51.919 1.00 26.45 135 ARG A O 1
#

Radius of gyration: 14.31 Å; Cα contacts (8 Å, |Δi|>4): 279; chains: 1; bounding box: 46×25×30 Å

Organism: Rhodopseudomonas palustris (strain ATCC BAA-98 / CGA009) (NCBI:txid258594)

Solvent-accessible surface area: 7573 Å² total; per-residue (Å²): 178,145,82,22,18,1,83,77,5,29,103,2,26,71,90,2,8,17,72,118,86,60,126,78,1,24,105,7,2,26,100,122,0,49,8,3,6,117,26,48,101,145,69,25,82,22,13,17,68,58,117,13,57,86,35,0,44,75,0,5,110,46,30,10,68,42,26,131,5,134,90,75,89,72,62,47,55,142,87,32,144,77,35,8,24,8,63,6,79,33,15,9,43,17,60,80,110,106,101,80,14,40,13,108,14,28,15,113,2,96,4,64,131,28,94,0,30,43,4,72,24,82,15,78,38,144,67,12,35,78,42,33,118,42,227